Protein AF-A0A969B3P4-F1 (afdb_monomer)

Nearest PDB structures (foldseek):
  6jsd-assembly1_A  TM=4.195E-01  e=4.012E+00  Corynebacterium glutamicum ATCC 13032
  3vr6-assembly1_G  TM=2.835E-01  e=1.890E+00  Enterococcus hirae
  7dkg-assembly1_B  TM=3.006E-01  e=3.768E+00  Influenza A virus (A/Chicken/Hong Kong/786/97 (H5N1))
  3ro5-assembly1_B  TM=3.388E-01  e=8.000E+00  Influenza A virus (A/Wilson-Smith/1933(H1N1))
  7mp7-assembly1_A  TM=2.902E-01  e=6.628E+00  Thermus thermophilus

Sequence (81 aa):
LAYQLVNTIRHMLKEHGINHDWKNIVRIMNTQKIQSVLLNTKTKQMCLRKPSRPINEVLEIYQATGAKSMIADQKKYVVYH

Solvent-accessible surface area (backbone atoms only — not comparable to full-atom values): 4926 Å² total; per-residue (Å²): 107,70,67,59,54,54,49,52,53,50,51,41,30,44,76,67,70,50,85,68,54,70,69,52,52,53,52,53,54,63,70,53,46,76,45,74,47,80,45,81,50,102,75,38,41,37,42,40,41,45,66,50,83,71,53,69,72,47,50,52,52,22,63,45,67,72,46,80,86,64,80,76,75,50,78,47,82,48,74,78,131

Structure (mmCIF, N/CA/C/O backbone):
data_AF-A0A969B3P4-F1
#
_entry.id   AF-A0A969B3P4-F1
#
loop_
_atom_site.group_PDB
_atom_site.id
_atom_site.type_symbol
_atom_site.label_atom_id
_atom_site.label_alt_id
_atom_site.label_comp_id
_atom_site.label_asym_id
_atom_site.label_entity_id
_atom_site.label_seq_id
_atom_site.pdbx_PDB_ins_code
_atom_site.Cartn_x
_atom_site.Cartn_y
_atom_site.Cartn_z
_atom_site.occupancy
_atom_site.B_iso_or_equiv
_atom_site.auth_seq_id
_atom_site.auth_comp_id
_atom_site.auth_a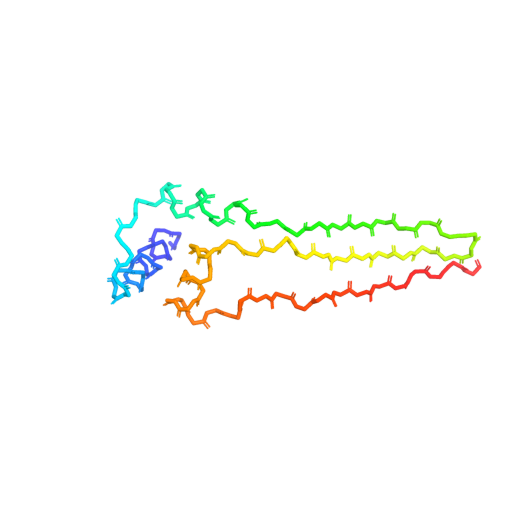sym_id
_atom_site.auth_atom_id
_atom_site.pdbx_PDB_model_num
ATOM 1 N N . LEU A 1 1 ? -9.654 17.869 3.811 1.00 81.62 1 LEU A N 1
ATOM 2 C CA . LEU A 1 1 ? -9.786 16.778 2.815 1.00 81.62 1 LEU A CA 1
ATOM 3 C C . LEU A 1 1 ? -8.994 15.521 3.166 1.00 81.62 1 LEU A C 1
ATOM 5 O O . LEU A 1 1 ? -9.615 14.481 3.321 1.00 81.62 1 LEU A O 1
ATOM 9 N N . ALA A 1 2 ? -7.665 15.583 3.321 1.00 85.12 2 ALA A N 1
ATOM 10 C CA . ALA A 1 2 ? -6.848 14.380 3.548 1.00 85.12 2 ALA A CA 1
ATOM 11 C C . ALA A 1 2 ? -7.332 13.526 4.737 1.00 85.12 2 ALA A C 1
ATOM 13 O O . ALA A 1 2 ? -7.504 12.322 4.601 1.00 85.12 2 ALA A O 1
ATOM 14 N N . TYR A 1 3 ? -7.650 14.154 5.872 1.00 90.00 3 TYR A N 1
ATOM 15 C CA . TYR A 1 3 ? -8.179 13.454 7.047 1.00 90.00 3 TYR A CA 1
ATOM 16 C C . TYR A 1 3 ? -9.508 12.727 6.783 1.00 90.00 3 TYR A C 1
ATOM 18 O O . TYR A 1 3 ? -9.679 11.587 7.207 1.00 90.00 3 TYR A O 1
ATOM 26 N N . GLN A 1 4 ? -10.429 13.357 6.045 1.00 92.19 4 GLN A N 1
ATOM 27 C CA . GLN A 1 4 ? -11.706 12.738 5.677 1.00 92.19 4 GLN A CA 1
ATOM 28 C C . GLN A 1 4 ? -11.476 11.502 4.805 1.00 92.19 4 GLN A C 1
ATOM 30 O O . GLN A 1 4 ? -12.061 10.466 5.082 1.00 92.19 4 GLN A O 1
ATOM 35 N N . LEU A 1 5 ? -10.563 11.581 3.832 1.00 89.50 5 LEU A N 1
ATOM 36 C CA . LEU A 1 5 ? -10.206 10.450 2.972 1.00 89.50 5 LEU A CA 1
ATOM 37 C C . LEU A 1 5 ? -9.599 9.281 3.768 1.00 89.50 5 LEU A C 1
ATOM 39 O O . LEU A 1 5 ? -9.937 8.121 3.567 1.00 89.50 5 LEU A O 1
ATOM 43 N N . VAL A 1 6 ? -8.705 9.583 4.711 1.00 90.38 6 VAL A N 1
ATOM 44 C CA . VAL A 1 6 ? -8.109 8.562 5.584 1.00 90.38 6 VAL A CA 1
ATOM 45 C C . VAL A 1 6 ? -9.176 7.932 6.483 1.00 90.38 6 VAL A C 1
ATOM 47 O O . VAL A 1 6 ? -9.167 6.722 6.704 1.00 90.38 6 VAL A O 1
ATOM 50 N N . ASN A 1 7 ? -10.113 8.734 6.992 1.00 90.88 7 ASN A N 1
ATOM 51 C CA . ASN A 1 7 ? -11.219 8.234 7.796 1.00 90.88 7 ASN A CA 1
ATOM 52 C C . ASN A 1 7 ? -12.161 7.339 6.995 1.00 90.88 7 ASN A C 1
ATOM 54 O O . ASN A 1 7 ? -12.515 6.281 7.505 1.00 90.88 7 ASN A O 1
ATOM 58 N N . THR A 1 8 ? -12.530 7.708 5.766 1.00 91.31 8 THR A N 1
ATOM 59 C CA . THR A 1 8 ? -13.408 6.878 4.929 1.00 91.31 8 THR A CA 1
ATOM 60 C C . THR A 1 8 ? -12.757 5.538 4.612 1.00 91.31 8 THR A C 1
ATOM 62 O O . THR A 1 8 ? -13.377 4.507 4.846 1.00 91.31 8 THR A O 1
ATOM 65 N N . ILE A 1 9 ? -11.480 5.525 4.211 1.00 88.12 9 ILE A N 1
ATOM 66 C CA . ILE A 1 9 ? -10.732 4.280 3.971 1.00 88.12 9 ILE A CA 1
ATOM 67 C C . ILE A 1 9 ? -10.698 3.416 5.237 1.00 88.12 9 ILE A C 1
ATOM 69 O O . ILE A 1 9 ? -10.927 2.212 5.178 1.00 88.12 9 ILE A O 1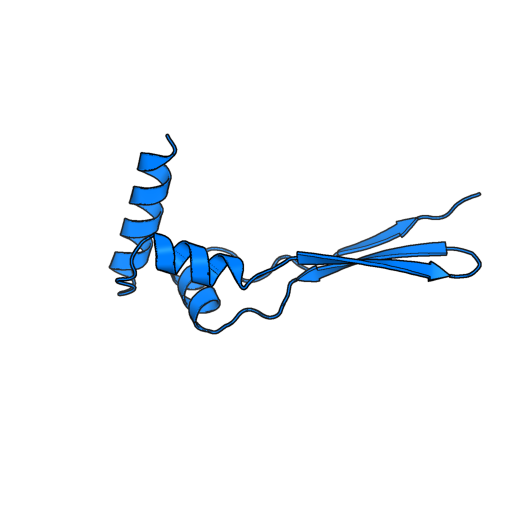
ATOM 73 N N . ARG A 1 10 ? -10.461 4.017 6.409 1.00 88.38 10 ARG A N 1
ATOM 74 C CA . ARG A 1 10 ? -10.442 3.273 7.676 1.00 88.38 10 ARG A CA 1
ATOM 75 C C . ARG A 1 10 ? -11.813 2.712 8.044 1.00 88.38 10 ARG A C 1
ATOM 77 O O . ARG A 1 10 ? -11.875 1.619 8.590 1.00 88.38 10 ARG A O 1
ATOM 84 N N . HIS A 1 11 ? -12.889 3.448 7.774 1.00 91.00 11 HIS A N 1
ATOM 85 C CA . HIS A 1 11 ? -14.249 2.954 7.982 1.00 91.00 11 HIS A CA 1
ATOM 86 C C . HIS A 1 11 ? -14.540 1.746 7.082 1.00 91.00 11 HIS A C 1
ATOM 88 O O . HIS A 1 11 ? -14.952 0.716 7.603 1.00 91.00 11 HIS A O 1
ATOM 94 N N . MET A 1 12 ? -14.199 1.816 5.791 1.00 90.50 12 MET A N 1
ATOM 95 C CA . MET A 1 12 ? -14.362 0.696 4.849 1.00 90.50 12 MET A CA 1
ATOM 96 C C . MET A 1 12 ? -13.561 -0.547 5.266 1.00 90.50 12 MET A C 1
ATOM 98 O O . MET A 1 12 ? -14.060 -1.669 5.208 1.00 90.50 12 MET A O 1
ATOM 102 N N . LEU A 1 13 ? -12.320 -0.353 5.727 1.00 90.00 13 LEU A N 1
ATOM 103 C CA . LEU A 1 13 ? -11.470 -1.446 6.213 1.00 90.00 13 LEU A CA 1
ATOM 104 C C . LEU A 1 13 ? -12.024 -2.085 7.493 1.00 90.00 13 LEU A C 1
ATOM 106 O O . LEU A 1 13 ? -12.007 -3.307 7.623 1.00 90.00 13 LEU A O 1
ATOM 110 N N . LYS A 1 14 ? -12.557 -1.275 8.417 1.00 89.81 14 LYS A N 1
ATOM 111 C CA . LYS A 1 14 ? -13.173 -1.762 9.659 1.00 89.81 14 LYS A CA 1
ATOM 112 C C . LYS A 1 14 ? -14.433 -2.583 9.412 1.00 89.81 14 LYS A C 1
ATOM 114 O O . LYS A 1 14 ? -14.616 -3.589 10.088 1.00 89.81 14 LYS A O 1
ATOM 119 N N . GLU A 1 15 ? -15.267 -2.189 8.451 1.00 88.75 15 GLU A N 1
ATOM 120 C CA . GLU A 1 15 ? -16.452 -2.966 8.052 1.00 88.75 15 GLU A CA 1
ATOM 121 C C . GLU A 1 15 ? -16.085 -4.374 7.564 1.00 88.75 15 GLU A C 1
ATOM 123 O O . GLU A 1 15 ? -16.825 -5.322 7.806 1.00 88.75 15 GLU A O 1
ATOM 128 N N . HIS A 1 16 ? -14.904 -4.528 6.963 1.00 86.31 16 HIS A N 1
ATOM 129 C CA . HIS A 1 16 ? -14.370 -5.811 6.500 1.00 86.31 16 HIS A CA 1
ATOM 130 C C . HIS A 1 16 ? -13.517 -6.544 7.554 1.00 86.31 16 HIS A C 1
ATOM 132 O O . HIS A 1 16 ? -12.871 -7.539 7.241 1.00 86.31 16 HIS A O 1
ATOM 138 N N . GLY A 1 17 ? -13.491 -6.068 8.805 1.00 87.62 17 GLY A N 1
ATOM 139 C CA . GLY A 1 17 ? -12.764 -6.705 9.911 1.00 87.62 17 GLY A CA 1
ATOM 140 C C . GLY A 1 17 ? -11.265 -6.385 9.984 1.00 87.62 17 GLY A C 1
ATOM 141 O O . GLY A 1 17 ? -10.570 -6.911 10.854 1.00 87.62 17 GLY A O 1
ATOM 142 N N . ILE A 1 18 ? -10.752 -5.493 9.132 1.00 86.38 18 ILE A N 1
ATOM 143 C CA . ILE A 1 18 ? -9.333 -5.120 9.097 1.00 86.38 18 ILE A CA 1
ATOM 144 C C . ILE A 1 18 ? -9.078 -3.981 10.098 1.00 86.38 18 ILE A C 1
ATOM 146 O O . ILE A 1 18 ? -9.222 -2.795 9.793 1.00 86.38 18 ILE A O 1
ATOM 150 N N . ASN A 1 19 ? -8.664 -4.342 11.315 1.00 85.50 19 ASN A N 1
ATOM 151 C CA . ASN A 1 19 ? -8.353 -3.409 12.407 1.00 85.50 19 ASN A CA 1
ATOM 152 C C . ASN A 1 19 ? -6.850 -3.090 12.505 1.00 85.50 19 ASN A C 1
ATOM 154 O O . ASN A 1 19 ? -6.224 -3.270 13.547 1.00 85.50 19 ASN A O 1
ATOM 158 N N . HIS A 1 20 ? -6.251 -2.615 11.414 1.00 84.94 20 HIS A N 1
ATOM 159 C CA . HIS A 1 20 ? -4.856 -2.174 11.416 1.00 84.94 20 HIS A CA 1
ATOM 160 C C . HIS A 1 20 ? -4.713 -0.675 11.685 1.00 84.94 20 HIS A C 1
ATOM 162 O O . HIS A 1 20 ? -5.513 0.146 11.228 1.00 84.94 20 HIS A O 1
ATOM 168 N N . ASP A 1 21 ? -3.624 -0.307 12.360 1.00 89.25 21 ASP A N 1
ATOM 169 C CA . ASP A 1 21 ? -3.210 1.086 12.469 1.00 89.25 21 ASP A CA 1
ATOM 170 C C . ASP A 1 21 ? -2.913 1.677 11.093 1.00 89.25 21 ASP A C 1
ATOM 172 O O . ASP A 1 21 ? -2.376 1.010 10.205 1.00 89.25 21 ASP A O 1
ATOM 176 N N . TRP A 1 22 ? -3.171 2.978 10.936 1.00 88.50 22 TRP A N 1
ATOM 177 C CA . TRP A 1 22 ? -2.931 3.679 9.671 1.00 88.50 22 TRP A CA 1
ATOM 178 C C . TRP A 1 22 ? -1.494 3.510 9.161 1.00 88.50 22 TRP A C 1
ATOM 180 O O . TRP A 1 22 ? -1.276 3.274 7.976 1.00 88.50 22 TRP A O 1
ATOM 190 N N . LYS A 1 23 ? -0.505 3.557 10.063 1.00 90.06 23 LYS A N 1
ATOM 191 C CA . LYS A 1 23 ? 0.902 3.316 9.711 1.00 90.06 23 LYS A CA 1
ATOM 192 C C . LYS A 1 23 ? 1.119 1.918 9.133 1.00 90.06 23 LYS A C 1
ATOM 194 O O . LYS A 1 23 ? 1.894 1.779 8.190 1.00 90.06 23 LYS A O 1
ATOM 199 N N . ASN A 1 24 ? 0.440 0.902 9.667 1.00 90.69 24 ASN A N 1
ATOM 200 C CA . ASN A 1 24 ? 0.560 -0.460 9.163 1.00 90.69 24 ASN A CA 1
ATOM 201 C C . ASN A 1 24 ? -0.139 -0.617 7.808 1.00 90.69 24 ASN A C 1
ATOM 203 O O . ASN A 1 24 ? 0.442 -1.207 6.908 1.00 90.69 24 ASN A O 1
ATOM 207 N N . ILE A 1 25 ? -1.311 -0.004 7.614 1.00 89.50 25 ILE A N 1
ATOM 208 C CA . ILE A 1 2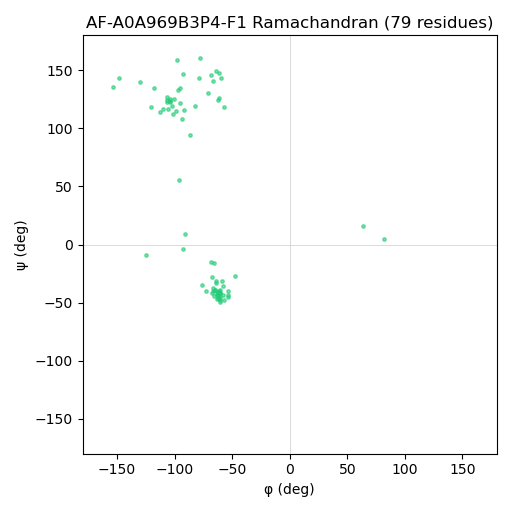5 ? -1.995 0.024 6.308 1.00 89.50 25 ILE A CA 1
ATOM 209 C C . ILE A 1 25 ? -1.080 0.641 5.243 1.00 89.50 25 ILE A C 1
ATOM 211 O O . ILE A 1 25 ? -0.870 0.058 4.182 1.00 89.50 25 ILE A O 1
ATOM 215 N N . VAL A 1 26 ? -0.467 1.789 5.547 1.00 90.88 26 VAL A N 1
ATOM 216 C CA . VAL A 1 26 ? 0.495 2.441 4.646 1.00 90.88 26 VAL A CA 1
ATOM 217 C C . VAL A 1 26 ? 1.713 1.545 4.398 1.00 90.88 26 VAL A C 1
ATOM 219 O O . VAL A 1 26 ? 2.164 1.435 3.261 1.00 90.88 26 VAL A O 1
ATOM 222 N N . ARG A 1 27 ? 2.232 0.861 5.426 1.00 92.19 27 ARG A N 1
ATOM 223 C CA . ARG A 1 27 ? 3.351 -0.087 5.294 1.00 92.19 27 ARG A CA 1
ATOM 224 C C . ARG A 1 27 ? 3.015 -1.244 4.351 1.00 92.19 27 ARG A C 1
ATOM 226 O O . ARG A 1 27 ? 3.815 -1.531 3.465 1.00 92.19 27 ARG A O 1
ATOM 233 N N . ILE A 1 28 ? 1.849 -1.866 4.528 1.00 90.75 28 ILE A N 1
ATOM 234 C CA . ILE A 1 28 ? 1.343 -2.969 3.701 1.00 90.75 28 ILE A CA 1
ATOM 235 C C . ILE A 1 28 ? 1.193 -2.494 2.256 1.00 90.75 28 ILE A C 1
ATOM 237 O O . ILE A 1 28 ? 1.752 -3.102 1.347 1.00 90.75 28 ILE A O 1
ATOM 241 N N . MET A 1 29 ? 0.541 -1.352 2.032 1.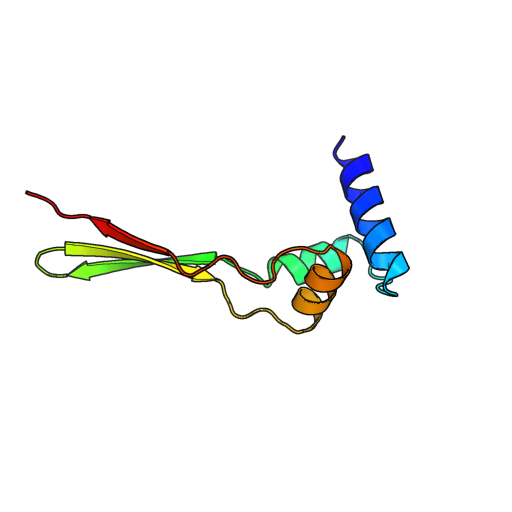00 88.56 29 MET A N 1
ATOM 242 C CA . MET A 1 29 ? 0.358 -0.806 0.684 1.00 88.56 29 MET A CA 1
ATOM 243 C C . MET A 1 29 ? 1.680 -0.411 0.011 1.00 88.56 29 MET A C 1
ATOM 245 O O . MET A 1 29 ? 1.827 -0.602 -1.192 1.00 88.56 29 MET A O 1
ATOM 249 N N . ASN A 1 30 ? 2.678 0.051 0.772 1.00 89.50 30 ASN A N 1
ATOM 250 C CA . ASN A 1 30 ? 4.015 0.372 0.255 1.00 89.50 30 ASN A CA 1
ATOM 251 C C . ASN A 1 30 ? 4.819 -0.857 -0.213 1.00 89.50 30 ASN A C 1
ATOM 253 O O . ASN A 1 30 ? 5.836 -0.690 -0.897 1.00 89.50 30 ASN A O 1
ATOM 257 N N . THR A 1 31 ? 4.406 -2.080 0.146 1.00 88.81 31 THR A N 1
ATOM 258 C CA . THR A 1 31 ? 5.011 -3.311 -0.400 1.00 88.81 31 THR A CA 1
ATOM 259 C C . THR A 1 31 ? 4.707 -3.475 -1.885 1.00 88.81 31 THR A C 1
ATOM 261 O O . THR A 1 31 ? 5.520 -4.034 -2.623 1.00 88.81 31 THR A O 1
ATOM 264 N N . GLN A 1 32 ? 3.577 -2.930 -2.340 1.00 86.12 32 GLN A N 1
ATOM 265 C CA . GLN A 1 32 ? 3.226 -2.908 -3.744 1.00 86.12 32 GLN A CA 1
ATOM 266 C C . GLN A 1 32 ? 3.915 -1.753 -4.468 1.00 86.12 32 GLN A C 1
ATOM 268 O O . GLN A 1 32 ? 3.710 -0.579 -4.164 1.00 86.12 32 GL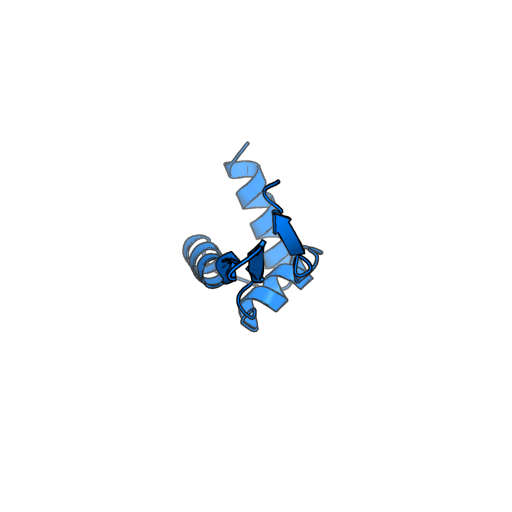N A O 1
ATOM 273 N N . LYS A 1 33 ? 4.734 -2.090 -5.465 1.00 84.19 33 LYS A N 1
ATOM 274 C CA . LYS A 1 33 ? 5.481 -1.131 -6.279 1.00 84.19 33 LYS A CA 1
ATOM 275 C C . LYS A 1 33 ? 5.282 -1.411 -7.758 1.00 84.19 33 LYS A C 1
ATOM 277 O O . LYS A 1 33 ? 5.327 -2.554 -8.204 1.00 84.19 33 LYS A O 1
ATOM 282 N N . ILE A 1 34 ? 5.141 -0.346 -8.536 1.00 83.25 34 ILE A N 1
ATOM 283 C CA . ILE A 1 34 ? 5.149 -0.420 -9.996 1.00 83.25 34 ILE A CA 1
ATOM 284 C C . ILE A 1 34 ? 6.582 -0.199 -10.460 1.00 83.25 34 ILE A C 1
ATOM 286 O O . ILE A 1 34 ? 7.146 0.874 -10.252 1.00 83.25 34 ILE A O 1
ATOM 290 N N . GLN A 1 35 ? 7.173 -1.212 -11.085 1.00 79.38 35 GLN A N 1
ATOM 291 C CA . GLN A 1 35 ? 8.509 -1.111 -11.659 1.00 79.38 35 GLN A CA 1
ATOM 292 C C . GLN A 1 35 ? 8.399 -0.817 -13.153 1.00 79.38 35 GLN A C 1
ATOM 294 O O . GLN A 1 35 ? 7.621 -1.448 -13.869 1.00 79.38 35 GLN A O 1
ATOM 299 N N . SER A 1 36 ? 9.174 0.161 -13.619 1.00 80.69 36 SER A N 1
ATOM 300 C CA . SER A 1 36 ? 9.317 0.464 -15.043 1.00 80.69 36 SER A CA 1
ATOM 301 C C . SER A 1 36 ? 10.684 -0.026 -15.499 1.00 80.69 36 SER A C 1
ATOM 303 O O . SER A 1 36 ? 11.701 0.455 -15.009 1.00 80.69 36 SER A O 1
ATOM 305 N N . VAL A 1 37 ? 10.704 -0.986 -16.417 1.00 80.62 37 VAL A N 1
ATOM 306 C CA . VAL A 1 37 ? 11.926 -1.523 -17.015 1.00 80.62 37 VAL A CA 1
ATOM 307 C C . VAL A 1 37 ? 12.056 -0.957 -18.423 1.00 80.62 37 VAL A C 1
ATOM 309 O O . VAL A 1 37 ? 11.149 -1.116 -19.243 1.00 80.62 37 VAL A O 1
ATOM 312 N N . LEU A 1 38 ? 13.181 -0.296 -18.696 1.00 80.69 38 LEU A N 1
ATOM 313 C CA . LEU A 1 38 ? 13.554 0.162 -20.030 1.00 80.69 38 LEU A CA 1
ATOM 314 C C . LEU A 1 38 ? 14.463 -0.892 -20.669 1.00 80.69 38 LEU A C 1
ATOM 316 O O . LEU A 1 38 ? 15.507 -1.233 -20.118 1.00 80.69 38 LEU A O 1
ATOM 320 N N . LEU A 1 39 ? 14.061 -1.420 -21.819 1.00 79.56 39 LEU A N 1
ATOM 321 C CA . LEU A 1 39 ? 14.832 -2.386 -22.591 1.00 79.56 39 LEU A CA 1
ATOM 322 C C . LEU A 1 39 ? 15.268 -1.739 -23.901 1.00 79.56 39 LEU A C 1
ATOM 324 O O . LEU A 1 39 ? 14.437 -1.437 -24.761 1.00 79.56 39 LEU A O 1
ATOM 328 N N . ASN A 1 40 ? 16.577 -1.556 -24.056 1.00 73.44 40 ASN A N 1
ATOM 329 C CA . ASN A 1 40 ? 17.171 -0.986 -25.259 1.00 73.44 40 ASN A CA 1
ATOM 330 C C . ASN A 1 40 ? 17.583 -2.125 -26.196 1.00 73.44 40 ASN A C 1
ATOM 332 O O . ASN A 1 40 ? 18.529 -2.859 -25.924 1.00 73.44 40 ASN A O 1
ATOM 336 N N . THR A 1 41 ? 16.853 -2.288 -27.297 1.00 73.38 41 THR A N 1
ATOM 337 C CA . THR A 1 41 ? 17.227 -3.175 -28.409 1.00 73.38 41 THR A CA 1
ATOM 338 C C . THR A 1 41 ? 17.898 -2.343 -29.505 1.00 73.38 41 THR A C 1
ATOM 340 O O . THR A 1 41 ? 17.664 -1.139 -29.579 1.00 73.38 41 THR A O 1
ATOM 343 N N . LYS A 1 42 ? 18.685 -2.968 -30.396 1.00 69.25 42 LYS A N 1
ATOM 344 C CA . LYS A 1 42 ? 19.417 -2.291 -31.492 1.00 69.25 42 LYS A CA 1
ATOM 345 C C . LYS A 1 42 ? 18.581 -1.299 -32.325 1.00 69.25 42 LYS A C 1
ATOM 347 O O . LYS A 1 42 ? 19.157 -0.377 -32.879 1.00 69.25 42 LYS A O 1
ATOM 352 N N . THR A 1 43 ? 17.260 -1.475 -32.422 1.00 68.81 43 THR A N 1
ATOM 353 C CA . THR A 1 43 ? 16.370 -0.622 -33.235 1.00 68.81 43 THR A CA 1
ATOM 354 C C . THR A 1 43 ? 15.198 -0.000 -32.467 1.00 68.81 43 THR A C 1
ATOM 356 O O . THR A 1 43 ? 14.467 0.810 -33.029 1.00 68.81 43 THR A O 1
ATOM 359 N N . LYS A 1 44 ? 14.952 -0.395 -31.209 1.00 71.81 44 LYS A N 1
ATOM 360 C CA . LYS A 1 44 ? 13.732 -0.029 -30.463 1.00 71.81 44 LYS A CA 1
ATOM 361 C C . LYS A 1 44 ? 14.012 0.084 -28.969 1.00 71.81 44 LYS A C 1
ATOM 363 O O . LYS A 1 44 ? 14.728 -0.750 -28.416 1.00 71.81 44 LYS A O 1
ATOM 368 N N . GLN A 1 45 ? 13.373 1.047 -28.308 1.00 73.75 45 GLN A N 1
ATOM 369 C CA . GLN A 1 45 ? 13.307 1.099 -26.847 1.00 73.75 45 GLN A CA 1
ATOM 370 C C . GLN A 1 45 ? 11.920 0.637 -26.390 1.00 73.75 45 GLN A C 1
ATOM 372 O O . GLN A 1 45 ? 10.894 1.182 -26.805 1.00 73.75 45 GLN A O 1
ATOM 377 N N . MET A 1 46 ? 11.879 -0.399 -25.553 1.00 74.75 46 MET A N 1
ATOM 378 C CA . MET A 1 46 ? 10.642 -0.916 -24.970 1.00 74.75 46 MET A CA 1
ATOM 379 C C . MET A 1 46 ? 10.574 -0.516 -23.500 1.00 74.75 46 MET A C 1
ATOM 381 O O . MET A 1 46 ? 11.457 -0.859 -22.720 1.00 74.75 46 MET A O 1
ATOM 385 N N . CYS A 1 47 ? 9.507 0.182 -23.114 1.00 77.44 47 CYS A N 1
ATOM 386 C CA . CYS A 1 47 ? 9.214 0.471 -21.715 1.00 77.44 47 CYS A CA 1
ATOM 387 C C . CYS A 1 47 ? 8.131 -0.498 -21.233 1.00 77.44 47 CYS A C 1
ATOM 389 O O . CYS A 1 47 ? 6.989 -0.458 -21.705 1.00 77.44 47 CYS A O 1
ATOM 391 N N . LEU A 1 48 ? 8.505 -1.392 -20.318 1.00 78.31 48 LEU A N 1
ATOM 392 C CA . LEU A 1 48 ? 7.603 -2.332 -19.665 1.00 78.31 48 LEU A CA 1
ATOM 393 C C . LEU A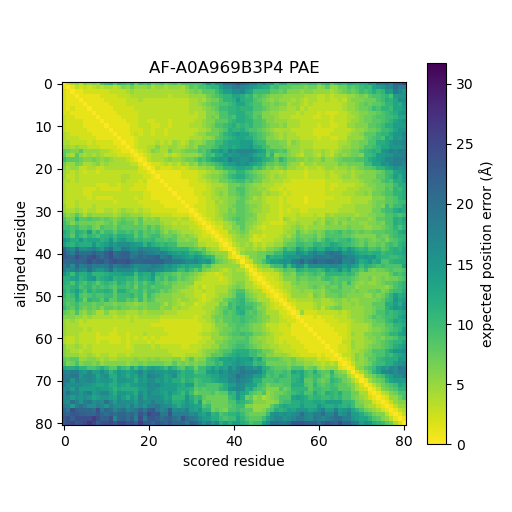 1 48 ? 7.283 -1.820 -18.262 1.00 78.31 48 LEU A C 1
ATOM 395 O O . LEU A 1 48 ? 8.180 -1.699 -17.431 1.00 78.31 48 LEU A O 1
ATOM 399 N N . ARG A 1 49 ? 6.004 -1.562 -17.977 1.00 77.94 49 ARG A N 1
ATOM 400 C CA . ARG A 1 49 ? 5.540 -1.314 -16.608 1.00 77.94 49 ARG A CA 1
ATOM 401 C C . ARG A 1 49 ? 4.946 -2.591 -16.048 1.00 77.94 49 ARG A C 1
ATOM 403 O O . ARG A 1 49 ? 3.923 -3.046 -16.549 1.00 77.94 49 ARG A O 1
ATOM 410 N N . LYS 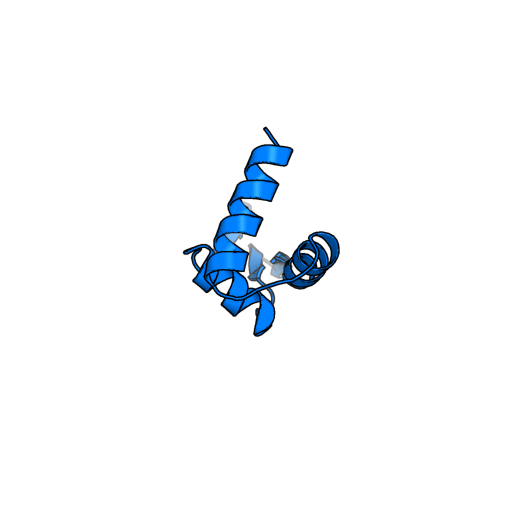A 1 50 ? 5.590 -3.137 -15.019 1.00 79.56 50 LYS A N 1
ATOM 411 C CA . LYS A 1 50 ? 5.142 -4.341 -14.326 1.00 79.56 50 LYS A CA 1
ATOM 412 C C . LYS A 1 50 ? 4.894 -4.019 -12.848 1.00 79.56 50 LYS A C 1
ATOM 414 O O . LYS A 1 50 ? 5.835 -3.606 -12.158 1.00 79.56 50 LYS A O 1
ATOM 419 N N . PRO A 1 51 ? 3.663 -4.175 -12.339 1.00 79.19 51 PRO A N 1
ATOM 420 C CA . PRO A 1 51 ? 3.406 -4.118 -10.911 1.00 79.19 51 PRO A CA 1
ATOM 421 C C . PRO A 1 51 ? 4.028 -5.334 -10.213 1.00 79.19 51 PRO A C 1
ATOM 423 O O . PRO A 1 51 ? 4.109 -6.436 -10.764 1.00 79.19 51 PRO A O 1
ATOM 426 N N . SER A 1 52 ? 4.504 -5.137 -8.987 1.00 82.19 52 SER A N 1
ATOM 427 C CA . SER A 1 52 ? 4.925 -6.232 -8.117 1.00 82.19 52 SER A CA 1
ATOM 428 C C . SER A 1 52 ? 3.734 -7.123 -7.774 1.00 82.19 52 SER A C 1
ATOM 430 O O . SER A 1 52 ? 2.612 -6.635 -7.642 1.00 82.19 52 SER A O 1
ATOM 432 N N . ARG A 1 53 ? 3.982 -8.418 -7.560 1.00 83.31 53 ARG A N 1
ATOM 433 C CA . ARG A 1 53 ? 2.930 -9.340 -7.117 1.00 83.31 53 ARG A CA 1
ATOM 434 C C . ARG A 1 53 ? 2.384 -8.884 -5.753 1.00 83.31 53 ARG A C 1
ATOM 436 O O . ARG A 1 53 ? 3.196 -8.681 -4.849 1.00 83.31 53 ARG A O 1
ATOM 443 N N . PRO A 1 54 ? 1.061 -8.698 -5.606 1.00 82.44 54 PRO A N 1
ATOM 444 C CA . PRO A 1 54 ? 0.468 -8.318 -4.332 1.00 82.44 54 PRO A CA 1
ATOM 445 C C . PRO A 1 54 ? 0.614 -9.444 -3.307 1.00 82.44 54 PRO A C 1
ATOM 447 O O . PRO A 1 54 ? 0.453 -10.617 -3.641 1.00 82.44 54 PRO A O 1
ATOM 450 N N . ILE A 1 55 ? 0.895 -9.073 -2.059 1.00 87.94 55 ILE A N 1
ATOM 451 C CA . ILE A 1 55 ? 0.766 -9.971 -0.905 1.00 87.94 55 ILE A CA 1
ATOM 452 C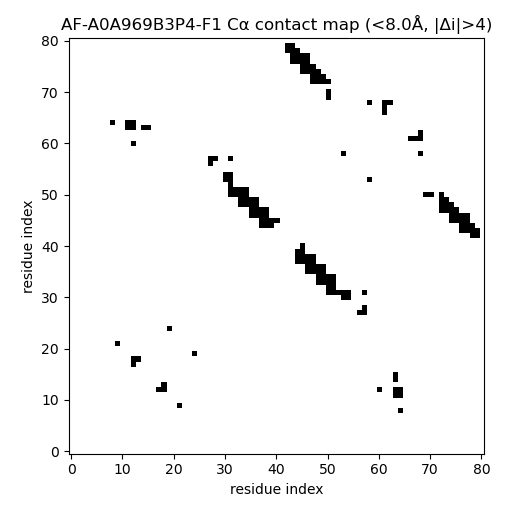 C . ILE A 1 55 ? -0.712 -10.101 -0.503 1.00 87.94 55 ILE A C 1
ATOM 454 O O . ILE A 1 55 ? -1.520 -9.233 -0.845 1.00 87.94 55 ILE A O 1
ATOM 458 N N . ASN A 1 56 ? -1.060 -11.155 0.241 1.00 87.88 56 ASN A N 1
ATOM 459 C CA . ASN A 1 56 ? -2.445 -11.443 0.649 1.00 87.88 56 ASN A CA 1
ATOM 460 C C . ASN A 1 56 ? -3.111 -10.253 1.359 1.00 87.88 56 ASN A C 1
ATOM 462 O O . ASN A 1 56 ? -4.216 -9.867 0.999 1.00 87.88 56 ASN A O 1
ATOM 466 N N . GLU A 1 57 ? -2.385 -9.592 2.260 1.00 88.50 57 GLU A N 1
ATOM 467 C CA . GLU A 1 57 ? -2.858 -8.414 3.002 1.00 88.50 57 GLU A CA 1
ATOM 468 C C . GLU A 1 57 ? -3.294 -7.267 2.069 1.00 88.50 57 GLU A C 1
ATOM 470 O O . GLU A 1 57 ? -4.255 -6.549 2.331 1.00 88.50 57 GLU A O 1
ATOM 475 N N . VAL A 1 58 ? -2.607 -7.092 0.935 1.00 88.56 58 VAL A N 1
ATOM 476 C CA . VAL A 1 58 ? -2.959 -6.058 -0.048 1.00 88.56 58 VAL A CA 1
ATOM 477 C C . VAL A 1 58 ? -4.187 -6.470 -0.862 1.00 88.56 58 VAL A C 1
ATOM 479 O O . VAL A 1 58 ? -5.005 -5.619 -1.210 1.00 88.56 58 VAL A O 1
ATOM 482 N N . LEU A 1 59 ? -4.344 -7.765 -1.155 1.00 88.56 59 LEU A N 1
ATOM 483 C CA . LEU A 1 59 ? -5.544 -8.282 -1.818 1.00 88.56 59 LEU A CA 1
ATOM 484 C C . LEU A 1 59 ? -6.787 -8.074 -0.949 1.00 88.56 59 LEU A C 1
ATOM 486 O O . LEU A 1 59 ? -7.809 -7.632 -1.468 1.00 88.56 59 LEU A O 1
ATOM 490 N N . GLU A 1 60 ? -6.679 -8.318 0.356 1.00 88.88 60 GLU A N 1
ATOM 491 C CA . GLU A 1 60 ? -7.748 -8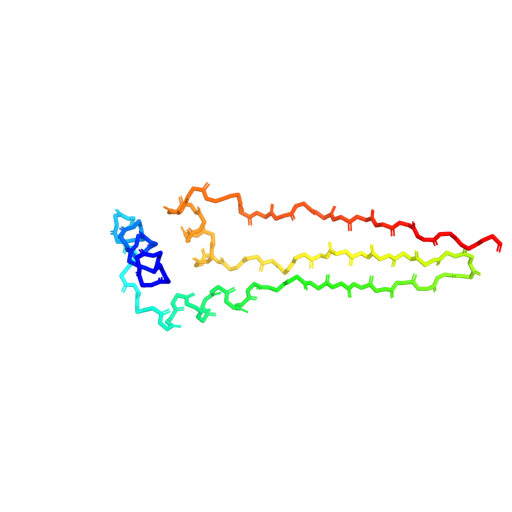.061 1.327 1.00 88.88 60 GLU A CA 1
ATOM 492 C C . GLU A 1 60 ? -8.134 -6.576 1.357 1.00 88.88 60 GLU A C 1
ATOM 494 O O . GLU A 1 60 ? -9.314 -6.239 1.270 1.00 88.88 60 GLU A O 1
ATOM 499 N N . ILE A 1 61 ? -7.149 -5.669 1.370 1.00 88.81 61 ILE A N 1
ATOM 500 C CA . ILE A 1 61 ? -7.397 -4.220 1.306 1.00 88.81 61 ILE A CA 1
ATOM 501 C C . ILE A 1 61 ? -8.113 -3.827 0.005 1.00 88.81 61 ILE A C 1
ATOM 503 O O . ILE A 1 61 ? -9.019 -2.990 0.025 1.00 88.81 61 ILE A O 1
ATOM 507 N N . TYR A 1 62 ? -7.751 -4.418 -1.135 1.00 88.69 62 TYR A N 1
ATOM 508 C CA . TYR A 1 62 ? -8.438 -4.146 -2.398 1.00 88.69 62 TYR A CA 1
ATOM 509 C C . TYR A 1 62 ? -9.871 -4.654 -2.422 1.00 88.69 62 TYR A C 1
ATOM 511 O O . TYR A 1 62 ? -10.751 -3.934 -2.890 1.00 88.69 62 TYR A O 1
ATOM 519 N N . GLN A 1 63 ? -10.113 -5.851 -1.890 1.00 87.94 63 GLN A N 1
ATOM 520 C CA . GLN A 1 63 ? -11.463 -6.392 -1.760 1.00 87.94 63 GLN A CA 1
ATOM 521 C C . GLN A 1 63 ? -12.318 -5.496 -0.859 1.00 87.94 63 GLN A C 1
ATOM 523 O O . GLN A 1 63 ? -13.405 -5.097 -1.267 1.00 87.94 63 GLN A O 1
ATOM 528 N N . ALA A 1 64 ? -11.781 -5.083 0.293 1.00 88.38 64 ALA A N 1
ATOM 529 C CA . ALA A 1 64 ? -12.474 -4.213 1.240 1.00 88.38 64 ALA A CA 1
ATOM 530 C C . ALA A 1 64 ? -12.787 -2.816 0.678 1.00 88.38 64 ALA A C 1
ATOM 532 O O . ALA A 1 64 ? -13.779 -2.190 1.045 1.00 88.38 64 ALA A O 1
ATOM 533 N N . THR A 1 65 ? -11.937 -2.306 -0.216 1.00 86.44 65 THR A N 1
ATOM 534 C CA . THR A 1 65 ? -12.123 -0.986 -0.841 1.00 86.44 65 THR A CA 1
ATOM 535 C C . THR A 1 65 ? -12.871 -1.038 -2.176 1.00 86.44 65 THR A C 1
ATOM 537 O O . THR A 1 65 ? -13.140 0.013 -2.757 1.00 86.44 65 THR A O 1
ATOM 540 N N . GLY A 1 66 ? -13.206 -2.231 -2.683 1.00 84.25 66 GLY A N 1
ATOM 541 C CA . GLY A 1 66 ? -13.792 -2.419 -4.016 1.00 84.25 66 GLY A CA 1
ATOM 542 C C . GLY A 1 66 ? -12.865 -1.999 -5.166 1.00 84.25 66 GLY A C 1
ATOM 543 O O . GLY A 1 66 ? -13.315 -1.802 -6.297 1.00 84.25 66 GLY A O 1
ATOM 544 N N . ALA A 1 67 ? -11.570 -1.827 -4.894 1.00 79.81 67 ALA A N 1
ATOM 545 C CA . ALA A 1 67 ? -10.591 -1.407 -5.883 1.00 79.81 67 ALA A CA 1
ATOM 546 C C . ALA A 1 67 ? -10.168 -2.589 -6.769 1.00 79.81 67 ALA A C 1
ATOM 548 O O . ALA A 1 67 ? -10.008 -3.719 -6.305 1.00 79.81 67 ALA A O 1
ATOM 549 N N . LYS A 1 68 ? -9.931 -2.334 -8.065 1.00 72.00 68 LYS A N 1
ATOM 550 C CA . LYS A 1 68 ? -9.366 -3.358 -8.957 1.00 72.00 68 LYS A CA 1
ATOM 551 C C . LYS A 1 68 ? -7.972 -3.746 -8.467 1.00 72.00 68 LYS A C 1
ATOM 553 O O . LYS A 1 68 ? -7.091 -2.897 -8.356 1.00 72.00 68 LYS A O 1
ATOM 558 N N . SER A 1 69 ? -7.783 -5.042 -8.234 1.00 66.19 69 SER A N 1
ATOM 559 C CA . SER A 1 69 ? -6.611 -5.612 -7.566 1.00 66.19 69 SER A CA 1
ATOM 560 C C . SER A 1 69 ? -5.289 -5.461 -8.322 1.00 66.19 69 SER A C 1
ATOM 562 O O . SER A 1 69 ? -4.227 -5.643 -7.731 1.00 66.19 69 SER A O 1
ATOM 564 N N . MET A 1 70 ? -5.317 -5.132 -9.618 1.00 65.62 70 MET A N 1
ATOM 565 C CA . MET A 1 70 ? -4.098 -4.917 -10.391 1.00 65.62 70 MET A CA 1
ATOM 566 C C . MET A 1 70 ? -4.330 -3.967 -11.567 1.00 65.62 70 MET A C 1
ATOM 568 O O . MET A 1 70 ? -5.303 -4.092 -12.313 1.00 65.62 70 MET A O 1
ATOM 572 N N . ILE A 1 71 ? -3.405 -3.025 -11.753 1.00 65.88 71 ILE A N 1
ATOM 573 C CA . ILE A 1 71 ? -3.288 -2.264 -13.000 1.00 65.88 71 ILE A CA 1
ATOM 574 C C . ILE A 1 71 ? -2.746 -3.228 -14.060 1.00 65.88 71 ILE A C 1
ATOM 576 O O . ILE A 1 71 ? -1.763 -3.921 -13.810 1.00 65.88 71 ILE A O 1
ATOM 580 N N . ALA A 1 72 ? -3.387 -3.287 -15.228 1.00 64.88 72 ALA A N 1
ATOM 581 C CA . ALA A 1 72 ? -2.936 -4.146 -16.318 1.00 64.88 72 ALA A CA 1
ATOM 582 C C . ALA A 1 72 ? -1.507 -3.786 -16.760 1.00 64.88 72 ALA A C 1
ATOM 584 O O . ALA A 1 72 ? -1.152 -2.605 -16.818 1.00 64.88 72 ALA A O 1
ATOM 585 N N . ASP A 1 73 ? -0.712 -4.801 -17.110 1.00 63.25 73 ASP A N 1
ATOM 586 C CA . ASP A 1 73 ? 0.626 -4.609 -17.670 1.00 63.25 73 ASP A CA 1
ATOM 587 C C . ASP A 1 73 ? 0.537 -3.740 -18.930 1.00 63.25 73 ASP A C 1
ATOM 589 O O . ASP A 1 73 ? -0.095 -4.108 -19.924 1.00 63.25 73 ASP A O 1
ATOM 593 N N . GLN A 1 74 ? 1.184 -2.575 -18.899 1.00 65.31 74 GLN A N 1
ATOM 594 C CA . GLN A 1 74 ? 1.254 -1.682 -20.051 1.00 65.31 74 GLN A CA 1
ATOM 595 C C . GLN A 1 74 ? 2.609 -1.840 -20.743 1.00 65.31 74 GLN A C 1
ATOM 597 O O . GLN A 1 74 ? 3.665 -1.666 -20.127 1.00 65.31 74 GLN A O 1
ATOM 602 N N . LYS A 1 75 ? 2.570 -2.135 -22.046 1.00 68.31 75 LYS A N 1
ATOM 603 C CA . LYS A 1 75 ? 3.740 -2.162 -22.933 1.00 68.31 75 LYS A CA 1
ATOM 604 C C . LYS A 1 75 ? 3.693 -0.942 -23.842 1.00 68.31 75 LYS A C 1
ATOM 606 O O . LYS A 1 75 ? 2.705 -0.744 -24.545 1.00 68.31 75 LYS A O 1
ATOM 611 N N . LYS A 1 76 ? 4.751 -0.130 -23.835 1.00 71.69 76 LYS A N 1
ATOM 612 C CA . LYS A 1 76 ? 4.912 0.986 -24.777 1.00 71.69 76 LYS A CA 1
ATOM 613 C C . LYS A 1 76 ? 6.149 0.768 -25.643 1.00 71.69 76 LYS A C 1
ATOM 615 O O . LYS A 1 76 ? 7.214 0.420 -25.129 1.00 71.69 76 LYS A O 1
ATOM 620 N N . TYR A 1 77 ? 5.992 0.998 -26.944 1.00 66.75 77 TYR A N 1
ATOM 621 C CA . TYR A 1 77 ? 7.067 0.953 -27.931 1.00 66.75 77 TYR A CA 1
ATOM 622 C C . TYR A 1 77 ? 7.455 2.379 -28.305 1.00 66.75 77 TYR A C 1
ATOM 624 O O . TYR A 1 77 ? 6.594 3.157 -28.708 1.00 66.75 77 TYR A O 1
ATOM 632 N N . VAL A 1 78 ? 8.738 2.710 -28.178 1.00 67.81 78 VAL A N 1
ATOM 633 C CA . VAL A 1 78 ? 9.298 3.962 -28.690 1.00 67.81 78 VAL A CA 1
ATOM 634 C C . VAL A 1 78 ? 10.192 3.605 -29.874 1.00 67.81 78 VAL A C 1
ATOM 636 O O . VAL A 1 78 ? 11.155 2.845 -29.733 1.00 67.81 78 VAL A O 1
ATOM 639 N N . VAL A 1 79 ? 9.816 4.097 -31.055 1.00 64.81 79 VAL A N 1
ATOM 640 C CA . VAL A 1 79 ? 10.565 3.941 -32.307 1.00 64.81 79 VAL A CA 1
ATOM 641 C C . VAL A 1 79 ? 11.198 5.290 -32.625 1.00 64.81 79 VAL A C 1
ATOM 643 O O . VAL A 1 79 ? 10.494 6.295 -32.644 1.00 64.81 79 VAL A O 1
ATOM 646 N N . TYR A 1 80 ? 12.510 5.305 -32.847 1.00 60.94 80 TYR A N 1
ATOM 647 C CA . TYR A 1 80 ? 13.205 6.461 -33.410 1.00 60.94 80 TYR A CA 1
ATOM 648 C C . TYR A 1 80 ? 13.330 6.248 -34.925 1.00 60.94 80 TYR A C 1
ATOM 650 O O . TYR A 1 80 ? 13.621 5.127 -35.351 1.00 60.94 80 TYR A O 1
ATOM 658 N N . HIS A 1 81 ? 13.024 7.290 -35.702 1.00 64.62 81 HIS A N 1
ATOM 659 C CA . HIS A 1 81 ? 13.214 7.341 -37.155 1.00 64.62 81 HIS A CA 1
ATOM 660 C C . HIS A 1 81 ? 14.637 7.775 -37.493 1.00 64.62 81 HIS A C 1
ATOM 662 O O . HIS A 1 81 ? 15.173 8.615 -36.734 1.00 64.62 81 HIS A O 1
#

Mean predicted aligned error: 7.53 Å

Foldseek 3Di:
DVVVVLVVLCVLCVVLVNPDDPVVVVVLVVVKDWDWDWDDDPFWIKTKTDIDDHDPVLVSSCVSVVHDSDDDIDIDIDGDD

pLDDT: mean 81.73, std 8.95, range [60.94, 92.19]

Radius of gyration: 17.46 Å; Cα contacts (8 Å, |Δi|>4): 88; chains: 1; bounding box: 36×28×50 Å

Secondary structure (DSSP, 8-state):
-HHHHHHHHHHHHHHTT----HHHHHHHHTT--EEEEEEEETTEEEEEEEEPPPPHHHHHHHHHHT--S-PPPEEEEE---